Protein AF-A0A5K1A3J6-F1 (afdb_monomer)

Organism: NCBI:txid210225

Foldseek 3Di:
DDDDPNHPDPPDDDDQDAAKEKEKAQDCPPAVQQVVPRVVVLVVVVVVCVVVVVPPRYHYDYDHDDDDSVFYTKMWMWGQDPVSDIDIDIDGD

Solvent-accessible surface area (backbone atoms only — not comparable to full-atom values): 5449 Å² total; per-residue (Å²): 139,62,70,52,93,91,35,78,60,81,78,65,79,82,75,80,74,72,45,33,41,37,36,31,19,36,37,48,90,91,40,60,53,15,38,60,46,14,58,60,49,55,50,51,53,53,53,48,33,57,77,68,70,35,70,88,41,55,47,81,43,80,37,64,86,64,84,63,82,92,34,44,34,36,33,38,37,38,33,55,45,102,81,72,52,72,48,77,48,80,44,77,83

Sequence (93 aa):
DVLVKDTDWISGTPEALTGSYVFVCAHGSRDRKCGVCGPPLIKKFKDEIEAHGLKGQISVSPCSHIGGHKYAGNVIIFGASVGGVVTGHWYDL

pLDDT: mean 80.1, std 12.69, range [54.56, 98.06]

Mean predicted aligned error: 8.22 Å

InterPro domains:
  IPR009737 Thioredoxin-like ferredoxin [PF06999] (19-81)
  IPR009737 Thioredoxin-like ferredoxin [PTHR31902] (1-91)
  IPR009737 Thioredoxin-like ferredoxin [cd03062] (19-91)
  IPR036249 Thioredoxin-like superfamily [SSF52833] (21-91)

Secondary structure (DSSP, 8-state):
--EETTEE--S-SPPPPPSEEEEEE---SS-HHHHHHHHHHHHHHHHHHHHTT-TTTEEEEEES--S-TTSSS-EEEEEE-TTS-EEEEEE--

Nearest PDB structures (foldseek):
  5abr-assembly1_B  TM=8.055E-01  e=1.532E-02  Azotobacter vinelandii
  8j9j-assembly1_V2  TM=6.552E-01  e=5.255E-03  Euglena gracilis
  8kc1-assembly1_A-2  TM=5.995E-01  e=4.775E-02  synthetic construct
  7qij-assembly1_HA  TM=3.791E-01  e=1.183E+00  Yersinia enterocolitica
  6qvp-assembly3_D  TM=6.164E-01  e=7.196E+00  Salmonella enterica subsp. enterica serovar Typhimurium

Structure (mmCIF, N/CA/C/O backbone):
data_AF-A0A5K1A3J6-F1
#
_entry.id   AF-A0A5K1A3J6-F1
#
loop_
_atom_site.group_PDB
_atom_site.id
_atom_site.type_symbol
_atom_site.label_atom_id
_atom_site.label_alt_id
_atom_site.label_comp_id
_atom_site.label_asym_id
_atom_site.label_entity_id
_atom_site.label_seq_id
_atom_site.pdbx_PDB_ins_code
_atom_site.Cartn_x
_atom_site.Cartn_y
_atom_site.Cartn_z
_atom_site.occupancy
_atom_site.B_iso_or_equiv
_atom_site.auth_seq_id
_atom_site.auth_comp_id
_atom_site.auth_asym_id
_atom_site.auth_atom_i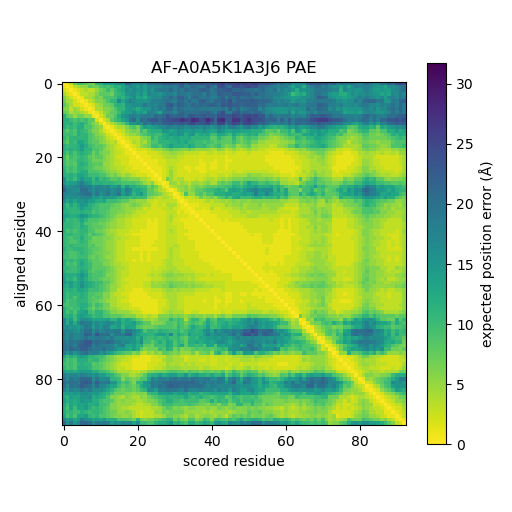d
_atom_site.pdbx_PDB_model_num
ATOM 1 N N . ASP A 1 1 ? 3.375 15.338 17.492 1.00 54.56 1 ASP A N 1
ATOM 2 C CA . ASP A 1 1 ? 3.193 16.505 16.607 1.00 54.56 1 ASP A CA 1
ATOM 3 C C . ASP A 1 1 ? 3.735 16.211 15.222 1.00 54.56 1 ASP A C 1
ATOM 5 O O . ASP A 1 1 ? 4.755 15.537 15.106 1.00 54.56 1 ASP A O 1
ATOM 9 N N . VAL A 1 2 ? 3.016 16.632 14.179 1.00 59.09 2 VAL A N 1
ATOM 10 C CA . VAL A 1 2 ? 3.452 16.504 12.781 1.00 59.09 2 VAL A CA 1
ATOM 11 C C . VAL A 1 2 ? 3.863 17.891 12.308 1.00 59.09 2 VAL A C 1
ATOM 13 O O . VAL A 1 2 ? 3.044 18.806 12.297 1.00 59.09 2 VAL A O 1
ATOM 16 N N . LEU A 1 3 ? 5.126 18.034 11.912 1.00 62.50 3 LEU A N 1
ATOM 17 C CA . LEU A 1 3 ? 5.657 19.273 11.352 1.00 62.50 3 LEU A CA 1
ATOM 18 C C . LEU A 1 3 ? 5.668 19.178 9.827 1.00 62.50 3 LEU A C 1
ATOM 20 O O . LEU A 1 3 ? 6.162 18.204 9.256 1.00 62.50 3 LEU A O 1
ATOM 24 N N . VAL A 1 4 ? 5.158 20.209 9.159 1.00 66.00 4 VAL A N 1
ATOM 25 C CA . VAL A 1 4 ? 5.262 20.375 7.708 1.00 66.00 4 VAL A CA 1
ATOM 2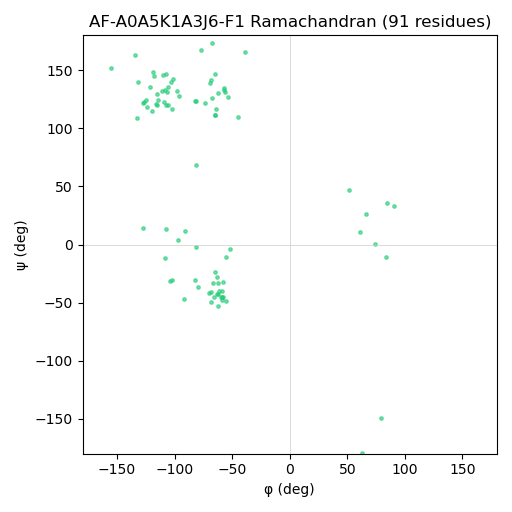6 C C . VAL A 1 4 ? 6.010 21.678 7.455 1.00 66.00 4 VAL A C 1
ATOM 28 O O . VAL A 1 4 ? 5.513 22.749 7.788 1.00 66.00 4 VAL A O 1
ATOM 31 N N . LYS A 1 5 ? 7.208 21.594 6.860 1.00 73.44 5 LYS A N 1
ATOM 32 C CA . LYS A 1 5 ? 8.081 22.758 6.590 1.00 73.44 5 LYS A CA 1
ATOM 33 C C . LYS A 1 5 ? 8.315 23.628 7.837 1.00 73.44 5 LYS A C 1
ATOM 35 O O . LYS A 1 5 ? 8.140 24.841 7.778 1.00 73.44 5 LYS A O 1
ATOM 40 N N . ASP A 1 6 ? 8.636 22.982 8.958 1.00 74.94 6 ASP A N 1
ATOM 41 C CA . ASP A 1 6 ? 8.908 23.624 10.256 1.00 74.94 6 ASP A CA 1
ATOM 42 C C . ASP A 1 6 ? 7.734 24.427 10.843 1.00 74.94 6 ASP A C 1
ATOM 44 O O . ASP A 1 6 ? 7.883 25.126 11.841 1.00 74.94 6 ASP A O 1
ATOM 48 N N . THR A 1 7 ? 6.545 24.291 10.253 1.00 71.50 7 THR A N 1
ATOM 49 C CA . THR A 1 7 ? 5.284 24.786 10.803 1.00 71.50 7 THR A CA 1
ATOM 50 C C . THR A 1 7 ? 4.436 23.624 11.292 1.00 71.50 7 THR A C 1
ATOM 52 O O . THR A 1 7 ? 4.470 22.534 10.707 1.00 71.50 7 THR A O 1
ATOM 55 N N . ASP A 1 8 ? 3.666 23.851 12.356 1.00 72.44 8 ASP A N 1
ATOM 56 C CA . ASP A 1 8 ? 2.666 22.884 12.794 1.00 72.44 8 ASP A CA 1
ATOM 57 C C . ASP A 1 8 ? 1.687 22.595 11.660 1.00 72.44 8 ASP A C 1
ATOM 59 O O . ASP A 1 8 ? 1.209 23.487 10.951 1.00 72.44 8 ASP A O 1
ATOM 63 N N . TRP A 1 9 ? 1.400 21.314 11.465 1.00 73.12 9 TRP A N 1
ATOM 64 C CA . TRP A 1 9 ? 0.449 20.887 10.459 1.00 73.12 9 TRP A CA 1
ATOM 65 C C . TRP A 1 9 ? -0.964 21.385 10.808 1.00 73.12 9 TRP A C 1
ATOM 67 O O . TRP A 1 9 ? -1.585 20.924 11.759 1.00 73.12 9 TRP A O 1
ATOM 77 N N . ILE A 1 10 ? -1.485 22.324 10.010 1.00 68.25 10 ILE A N 1
ATOM 78 C CA . ILE A 1 10 ? -2.778 23.010 10.240 1.00 68.25 10 ILE A CA 1
ATOM 79 C C . ILE A 1 10 ? -3.984 22.164 9.766 1.00 68.25 10 ILE A C 1
ATOM 81 O O . ILE A 1 10 ? -5.139 22.567 9.889 1.00 68.25 10 ILE A O 1
ATOM 85 N N . SER A 1 11 ? -3.752 20.980 9.192 1.00 63.66 11 SER A N 1
ATOM 86 C CA . SER A 1 11 ? -4.803 20.145 8.595 1.00 63.66 11 SER A CA 1
ATOM 87 C C . SER A 1 11 ? -5.562 19.331 9.647 1.00 63.66 11 SER A C 1
ATOM 89 O O . SER A 1 11 ? -5.483 18.107 9.666 1.00 63.66 11 SER A O 1
ATOM 91 N N . GLY A 1 12 ? -6.336 20.020 10.485 1.00 64.62 12 GLY A N 1
ATOM 92 C CA . GLY A 1 12 ? -7.363 19.424 11.338 1.00 64.62 12 GLY A CA 1
ATOM 93 C C . GLY A 1 12 ? -6.864 18.431 12.394 1.00 64.62 12 GLY A C 1
ATOM 94 O O . GLY A 1 12 ? -5.676 18.169 12.563 1.00 64.62 12 GLY A O 1
ATOM 95 N N . THR A 1 13 ? -7.813 17.885 13.150 1.00 68.44 13 THR A N 1
ATOM 96 C CA . THR A 1 13 ? -7.564 16.755 14.049 1.00 68.44 13 THR A CA 1
ATOM 97 C C . THR A 1 13 ? -7.238 15.513 13.217 1.00 68.44 13 THR A C 1
ATOM 99 O O . THR A 1 13 ? -8.053 15.172 12.356 1.00 68.44 13 THR A O 1
ATOM 102 N N . PRO A 1 14 ? -6.108 14.820 13.462 1.00 72.00 14 PRO A N 1
ATOM 103 C CA . PRO A 1 14 ? -5.787 13.579 12.768 1.00 72.00 14 PRO A CA 1
ATOM 104 C C . PRO A 1 14 ? -6.942 12.583 12.885 1.00 72.00 14 PRO A C 1
ATOM 106 O O . PRO A 1 14 ? -7.411 12.297 13.988 1.00 72.00 14 PRO A O 1
ATOM 109 N N . GLU A 1 15 ? -7.409 12.068 11.752 1.00 73.19 15 GLU A N 1
ATOM 110 C CA . GLU A 1 15 ? -8.438 11.034 11.746 1.00 73.19 15 GLU A CA 1
ATOM 111 C C . GLU A 1 15 ? -7.864 9.729 12.307 1.00 73.19 15 GLU A C 1
ATOM 113 O O . GLU A 1 15 ? -6.713 9.365 12.046 1.00 73.19 15 GLU A O 1
ATOM 118 N N . ALA A 1 16 ? -8.673 9.009 13.085 1.00 73.94 16 ALA A N 1
ATOM 119 C CA . ALA A 1 16 ? -8.297 7.679 13.534 1.00 73.94 16 ALA A CA 1
ATOM 120 C C . ALA A 1 16 ? -8.137 6.760 12.315 1.00 73.94 16 ALA A C 1
ATOM 122 O O . ALA A 1 16 ? -9.024 6.685 11.463 1.00 73.94 16 ALA A O 1
ATOM 123 N N . LEU A 1 17 ? -7.019 6.033 12.245 1.00 75.38 17 LEU A N 1
ATOM 124 C CA . LEU A 1 17 ? -6.831 5.022 11.209 1.00 75.38 17 LEU A CA 1
ATOM 125 C C . LEU A 1 17 ? -7.876 3.922 11.400 1.00 75.38 17 LEU A C 1
ATOM 127 O O . LEU A 1 17 ? -7.879 3.221 12.413 1.00 75.38 17 LEU A O 1
ATOM 131 N N . THR A 1 18 ? -8.756 3.770 10.415 1.00 81.88 18 THR A N 1
ATOM 132 C CA . THR A 1 18 ? -9.743 2.692 10.383 1.00 81.88 18 THR A CA 1
ATOM 133 C C . THR A 1 18 ? -9.254 1.625 9.410 1.00 81.88 18 THR A C 1
ATOM 135 O O . THR A 1 18 ? -9.058 1.877 8.224 1.00 81.88 18 THR A O 1
ATOM 138 N N . GLY A 1 19 ? -8.984 0.427 9.929 1.00 87.50 19 GLY A N 1
ATOM 139 C CA . GLY A 1 19 ? -8.439 -0.669 9.129 1.00 87.50 19 GLY A CA 1
ATOM 140 C C . GLY A 1 19 ? -6.932 -0.563 8.868 1.00 87.50 19 GLY A C 1
ATOM 141 O O . GLY A 1 19 ? -6.167 -0.091 9.712 1.00 87.50 19 GLY A O 1
ATOM 142 N N . SER A 1 20 ? -6.497 -1.085 7.720 1.00 90.75 20 SER A N 1
ATOM 143 C CA . SER A 1 20 ? -5.093 -1.153 7.302 1.00 90.75 20 SER A CA 1
ATOM 144 C C . SER A 1 20 ? -4.835 -0.362 6.021 1.00 90.75 20 SER A C 1
ATOM 146 O O . SER A 1 20 ? -5.655 -0.336 5.105 1.00 90.75 20 SER A O 1
ATOM 148 N N . TYR A 1 21 ? -3.660 0.247 5.930 1.00 92.31 21 TYR A N 1
ATOM 149 C CA . TYR A 1 21 ? -3.234 1.096 4.825 1.00 92.31 21 TYR A CA 1
ATOM 150 C C . TYR A 1 21 ? -1.926 0.562 4.257 1.00 92.31 21 TYR A C 1
ATOM 152 O O . TYR A 1 21 ? -0.915 0.505 4.952 1.00 92.31 21 TYR A O 1
ATOM 160 N N . VAL A 1 22 ? -1.953 0.177 2.988 1.00 93.44 22 VAL A N 1
ATOM 161 C CA . VAL A 1 22 ? -0.825 -0.381 2.248 1.00 93.44 22 VAL A CA 1
ATOM 162 C C . VAL A 1 22 ? -0.325 0.666 1.259 1.00 93.44 22 VAL A C 1
ATOM 164 O O . VAL A 1 22 ? -1.054 1.095 0.362 1.00 93.44 22 VAL A O 1
ATOM 167 N N . PHE A 1 23 ? 0.933 1.060 1.402 1.00 92.38 23 PHE A N 1
ATOM 168 C CA . PHE A 1 23 ? 1.612 1.991 0.511 1.00 92.38 23 PHE A CA 1
ATOM 169 C C . PHE A 1 23 ? 2.651 1.246 -0.307 1.00 92.38 23 PHE A C 1
ATOM 171 O O . PHE A 1 23 ? 3.543 0.615 0.257 1.00 92.38 23 PHE A O 1
ATOM 178 N N . VAL A 1 24 ? 2.534 1.322 -1.631 1.00 91.12 24 VAL A N 1
ATOM 179 C CA . VAL A 1 24 ? 3.445 0.641 -2.557 1.00 91.12 24 VAL A CA 1
ATOM 180 C C . VAL A 1 24 ? 4.243 1.669 -3.343 1.00 91.12 24 VAL A C 1
ATOM 182 O O . VAL A 1 24 ? 3.684 2.519 -4.043 1.00 91.12 24 VAL A O 1
ATOM 185 N N . CYS A 1 25 ? 5.566 1.560 -3.269 1.00 89.19 25 CYS A N 1
ATOM 186 C CA . CYS A 1 25 ? 6.473 2.397 -4.035 1.00 89.19 25 CYS A CA 1
ATOM 187 C C . CYS A 1 25 ? 6.317 2.116 -5.541 1.00 89.19 25 CYS A C 1
ATOM 189 O O . CYS A 1 25 ? 6.683 1.045 -6.024 1.00 89.19 25 CYS A O 1
ATOM 191 N N . ALA A 1 26 ? 5.786 3.086 -6.291 1.00 87.06 26 ALA A N 1
ATOM 192 C CA . ALA A 1 26 ? 5.510 2.949 -7.730 1.00 87.06 26 ALA A CA 1
ATOM 193 C C . ALA A 1 26 ? 6.115 4.083 -8.580 1.00 87.06 26 ALA A C 1
ATOM 195 O O . ALA A 1 26 ? 5.748 4.279 -9.738 1.00 87.06 26 ALA A O 1
ATOM 196 N N . HIS A 1 27 ? 7.035 4.864 -8.010 1.00 84.81 27 HIS A N 1
ATOM 197 C CA . HIS A 1 27 ? 7.717 5.929 -8.741 1.00 84.81 27 HIS A CA 1
ATOM 198 C C . HIS A 1 27 ? 8.663 5.344 -9.803 1.00 84.81 27 HIS A C 1
ATOM 200 O O . HIS A 1 27 ? 9.365 4.376 -9.538 1.00 84.81 27 HIS A O 1
ATOM 206 N N . GLY A 1 28 ? 8.705 5.949 -10.993 1.00 73.75 28 GLY A N 1
ATOM 207 C CA . GLY A 1 28 ? 9.572 5.498 -12.093 1.00 73.75 28 GLY A CA 1
ATOM 208 C C . GLY A 1 28 ? 10.761 6.412 -12.401 1.00 73.75 28 GLY A C 1
ATOM 209 O O . GLY A 1 28 ? 11.638 6.023 -13.165 1.00 73.75 28 GLY A O 1
ATOM 210 N N . SER A 1 29 ? 10.799 7.625 -11.837 1.00 71.00 29 SER A N 1
ATOM 211 C CA . SER A 1 29 ? 11.780 8.661 -12.202 1.00 71.00 29 SER A CA 1
ATOM 212 C C . SER A 1 29 ? 13.159 8.471 -11.566 1.00 71.00 29 SER A C 1
ATOM 214 O O . SER A 1 29 ? 14.166 8.763 -12.203 1.00 71.00 29 SER A O 1
ATOM 216 N N . ARG A 1 30 ? 13.212 7.998 -10.314 1.00 66.44 30 ARG A N 1
ATOM 217 C CA . ARG A 1 30 ? 14.457 7.812 -9.545 1.00 66.44 30 ARG A CA 1
ATOM 218 C C . ARG A 1 30 ? 14.880 6.347 -9.450 1.00 66.44 30 ARG A C 1
ATOM 220 O O . ARG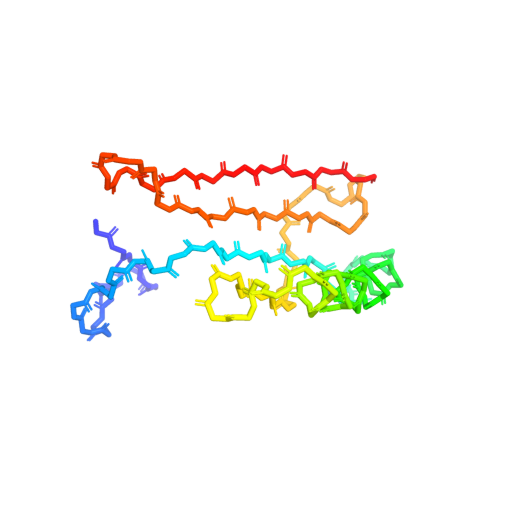 A 1 30 ? 16.071 6.063 -9.442 1.00 66.44 30 ARG A O 1
ATOM 227 N N . ASP A 1 31 ? 13.916 5.430 -9.433 1.00 69.00 31 ASP A N 1
ATOM 228 C CA . ASP A 1 31 ? 14.135 3.989 -9.500 1.00 69.00 31 ASP A CA 1
ATOM 229 C C . ASP A 1 31 ? 13.192 3.360 -10.526 1.00 69.00 31 ASP A C 1
ATOM 231 O O . ASP A 1 31 ? 11.983 3.243 -10.318 1.00 69.00 31 ASP A O 1
ATOM 235 N N . ARG A 1 32 ? 13.760 2.918 -11.649 1.00 74.88 32 ARG A N 1
ATOM 236 C CA . ARG A 1 32 ? 12.987 2.285 -12.719 1.00 74.88 32 ARG A CA 1
ATOM 237 C C . ARG A 1 32 ? 12.336 0.978 -12.262 1.00 74.88 32 ARG A C 1
ATOM 239 O O . ARG A 1 32 ? 11.300 0.611 -12.805 1.00 74.88 32 ARG A O 1
ATOM 246 N N . LYS A 1 33 ? 12.918 0.271 -11.286 1.00 78.69 33 LYS A N 1
ATOM 247 C CA . LYS A 1 33 ? 12.386 -1.011 -10.816 1.00 78.69 33 LYS A CA 1
ATOM 248 C C . LYS A 1 33 ? 11.078 -0.819 -10.054 1.00 78.69 33 LYS A C 1
ATOM 250 O O . LYS A 1 33 ? 10.132 -1.552 -10.312 1.00 78.69 33 LYS A O 1
ATOM 255 N N . CYS A 1 34 ? 10.976 0.202 -9.200 1.00 81.81 34 CYS A N 1
ATOM 256 C CA . CYS A 1 34 ? 9.720 0.542 -8.522 1.00 81.81 34 CYS A CA 1
ATOM 257 C C . CYS A 1 34 ? 8.612 0.913 -9.525 1.00 81.81 34 CYS A C 1
ATOM 259 O O . CYS A 1 34 ? 7.477 0.465 -9.384 1.00 81.81 34 CYS A O 1
ATOM 261 N N . GLY A 1 35 ? 8.949 1.647 -10.591 1.00 84.06 35 GLY A N 1
ATOM 262 C CA . GLY A 1 35 ? 8.004 1.974 -11.666 1.00 84.06 35 GLY A CA 1
ATOM 263 C C . GLY A 1 35 ? 7.506 0.761 -12.463 1.00 84.06 35 GLY A C 1
ATOM 264 O O . GLY A 1 35 ? 6.424 0.819 -13.040 1.00 84.06 35 GLY A O 1
ATOM 265 N N . VAL A 1 36 ? 8.266 -0.340 -12.480 1.00 86.50 36 VAL A N 1
ATOM 266 C CA . VAL A 1 36 ? 7.888 -1.595 -13.151 1.00 86.50 36 VAL A CA 1
ATOM 267 C C . VAL A 1 36 ? 7.154 -2.545 -12.199 1.00 86.50 36 VAL A C 1
ATOM 269 O O . VAL A 1 36 ? 6.109 -3.074 -12.564 1.00 86.50 36 VAL A O 1
ATOM 272 N N . CYS A 1 37 ? 7.669 -2.757 -10.985 1.00 86.12 37 CYS A N 1
ATOM 273 C CA . CYS A 1 37 ? 7.132 -3.722 -10.019 1.00 86.12 37 CYS A CA 1
ATOM 274 C C . CYS A 1 37 ? 5.935 -3.183 -9.218 1.00 86.12 37 CYS A C 1
ATOM 276 O 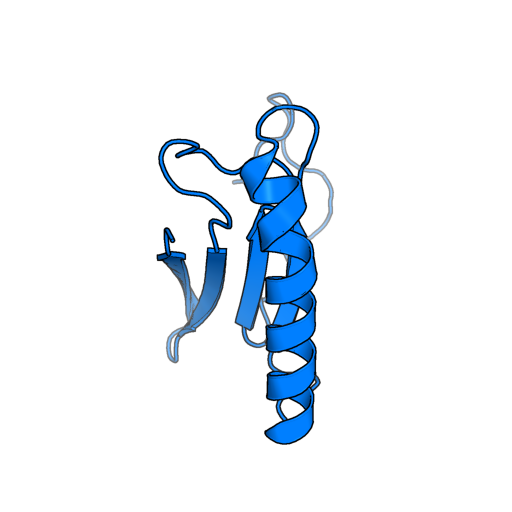O . CYS A 1 37 ? 5.050 -3.949 -8.844 1.00 86.12 37 CYS A O 1
ATOM 278 N N . GLY A 1 38 ? 5.878 -1.872 -8.966 1.00 89.44 38 GLY A N 1
ATOM 279 C CA . GLY A 1 38 ? 4.829 -1.245 -8.160 1.00 89.44 38 GLY A CA 1
ATOM 280 C C . GLY A 1 38 ? 3.421 -1.399 -8.754 1.00 89.44 38 GLY A C 1
ATOM 281 O O . GLY A 1 38 ? 2.536 -1.904 -8.061 1.00 89.44 38 GLY A O 1
ATOM 282 N N . PRO A 1 39 ? 3.178 -1.027 -10.029 1.00 92.31 39 PRO A N 1
ATOM 283 C CA . PRO A 1 39 ? 1.854 -1.149 -10.644 1.00 92.31 39 PRO A CA 1
ATOM 284 C C . PRO A 1 39 ? 1.234 -2.562 -10.608 1.00 92.31 39 PRO A C 1
ATOM 286 O O . PRO A 1 39 ? 0.082 -2.675 -10.175 1.00 92.31 39 PRO A O 1
ATOM 289 N N . PRO A 1 40 ? 1.935 -3.652 -10.997 1.00 92.75 40 PRO A N 1
ATOM 290 C CA . PRO A 1 40 ? 1.367 -4.996 -10.905 1.00 92.75 40 PRO A CA 1
ATOM 291 C C . PRO A 1 40 ? 1.139 -5.441 -9.454 1.00 92.75 40 PRO A C 1
ATOM 293 O O . PRO A 1 40 ? 0.144 -6.115 -9.189 1.00 92.75 40 PRO A O 1
ATOM 296 N N . LEU A 1 41 ? 1.984 -5.024 -8.504 1.00 91.88 41 LEU A N 1
ATOM 297 C CA . LEU A 1 41 ? 1.799 -5.332 -7.083 1.00 91.88 41 LEU A CA 1
ATOM 298 C C . LEU A 1 41 ? 0.546 -4.656 -6.507 1.00 91.88 41 LEU A C 1
ATOM 300 O O . LEU A 1 41 ? -0.263 -5.311 -5.853 1.00 91.88 41 LEU A O 1
ATOM 304 N N . ILE A 1 42 ? 0.326 -3.374 -6.819 1.00 94.75 42 ILE A N 1
ATOM 305 C CA . ILE A 1 42 ? -0.895 -2.645 -6.434 1.00 94.75 42 ILE A CA 1
ATOM 306 C C . ILE A 1 42 ? -2.132 -3.332 -7.006 1.00 94.75 42 ILE A C 1
ATOM 308 O O . ILE A 1 42 ? -3.127 -3.500 -6.299 1.00 94.75 42 ILE A O 1
ATOM 312 N N . LYS A 1 43 ? -2.083 -3.728 -8.286 1.00 96.12 43 LYS A N 1
ATOM 313 C CA . LYS A 1 43 ? -3.188 -4.456 -8.911 1.00 96.12 43 LYS A CA 1
ATOM 314 C C . LYS A 1 43 ? -3.468 -5.751 -8.148 1.00 96.12 43 LYS A C 1
ATOM 316 O O . LYS A 1 43 ? -4.615 -5.997 -7.795 1.00 96.12 43 LYS A O 1
ATOM 321 N N . LYS A 1 44 ? -2.428 -6.532 -7.842 1.00 96.31 44 LYS A N 1
ATOM 322 C CA . LYS A 1 44 ? -2.583 -7.807 -7.142 1.00 96.31 44 LYS A CA 1
ATOM 323 C C . LYS A 1 44 ? -3.184 -7.633 -5.748 1.00 96.31 44 LYS A C 1
ATOM 325 O O . LYS A 1 44 ? -4.098 -8.368 -5.405 1.00 96.31 44 LYS A O 1
ATOM 330 N N . PHE A 1 45 ? -2.754 -6.628 -4.986 1.00 95.75 45 PHE A N 1
ATOM 331 C CA . PHE A 1 45 ? -3.382 -6.304 -3.702 1.00 95.75 45 PHE A CA 1
ATOM 332 C C . PHE A 1 45 ? -4.874 -5.992 -3.845 1.00 95.75 45 PHE A C 1
ATOM 334 O O . PHE A 1 45 ? -5.678 -6.494 -3.067 1.00 95.75 45 PHE A O 1
ATOM 341 N N . LYS A 1 46 ? -5.259 -5.182 -4.839 1.00 96.88 46 LYS A N 1
ATOM 342 C CA . LYS A 1 46 ? -6.672 -4.850 -5.079 1.00 96.88 46 LYS A CA 1
ATOM 343 C C . LYS A 1 46 ? -7.498 -6.083 -5.445 1.00 96.88 46 LYS A C 1
ATOM 345 O O . LYS A 1 46 ? -8.590 -6.237 -4.904 1.00 96.88 46 LYS A O 1
ATOM 350 N N . ASP A 1 47 ? -6.961 -6.950 -6.304 1.00 97.81 47 ASP A N 1
ATOM 351 C CA . ASP A 1 47 ? -7.611 -8.205 -6.693 1.00 97.81 47 ASP A CA 1
ATOM 352 C C . ASP A 1 47 ? -7.842 -9.109 -5.459 1.00 97.81 47 ASP A C 1
ATOM 354 O O . ASP A 1 47 ? -8.939 -9.628 -5.273 1.00 97.81 47 ASP A O 1
ATOM 358 N N . GLU A 1 48 ? -6.842 -9.259 -4.579 1.00 97.69 48 GLU A N 1
ATOM 359 C CA . GLU A 1 48 ? -6.957 -10.076 -3.357 1.00 97.69 48 GLU A CA 1
ATOM 360 C C . GLU A 1 48 ? -7.919 -9.464 -2.326 1.00 97.69 48 GLU A C 1
ATOM 362 O O . GLU A 1 48 ? -8.736 -10.165 -1.734 1.00 97.69 48 GLU A O 1
ATOM 367 N N . ILE A 1 49 ? -7.896 -8.142 -2.134 1.00 96.81 49 ILE A N 1
ATOM 368 C CA . ILE A 1 49 ? -8.845 -7.454 -1.241 1.00 96.81 49 ILE A CA 1
ATOM 369 C C . ILE A 1 49 ? -10.285 -7.699 -1.686 1.00 96.81 49 ILE A C 1
ATOM 371 O O . ILE A 1 49 ? -11.170 -7.902 -0.854 1.00 96.81 49 ILE A O 1
ATOM 375 N N . GLU A 1 50 ? -10.528 -7.679 -2.994 1.00 96.69 50 GLU A N 1
ATOM 376 C CA . GLU A 1 50 ? -11.833 -7.999 -3.549 1.00 96.69 50 GLU A CA 1
ATOM 377 C C . GLU A 1 50 ? -12.188 -9.476 -3.367 1.00 96.69 50 GLU A C 1
ATOM 379 O O . GLU A 1 50 ? -13.262 -9.766 -2.839 1.00 96.69 50 GLU A O 1
ATOM 384 N N . ALA A 1 51 ? -11.287 -10.393 -3.727 1.00 98.06 51 ALA A N 1
ATOM 385 C CA . ALA A 1 51 ? -11.507 -11.836 -3.620 1.00 98.06 51 ALA A CA 1
ATOM 386 C C . ALA A 1 51 ? -11.818 -12.292 -2.184 1.00 98.06 51 ALA A C 1
ATOM 388 O O . ALA A 1 51 ? -12.605 -13.215 -1.980 1.00 98.06 51 ALA A O 1
ATOM 389 N N . HIS A 1 52 ? -11.240 -11.615 -1.191 1.00 97.50 52 HIS A N 1
ATOM 390 C CA . HIS A 1 52 ? -11.421 -11.921 0.226 1.00 97.50 52 HIS A CA 1
ATOM 391 C C . HIS A 1 52 ? -12.487 -11.059 0.926 1.00 97.50 52 HIS A C 1
ATOM 393 O O . HIS A 1 52 ? -12.673 -11.188 2.135 1.00 97.50 52 HIS A O 1
ATOM 399 N N . GLY A 1 53 ? -13.195 -10.179 0.206 1.00 95.81 53 GLY A N 1
ATOM 400 C CA . GLY A 1 53 ? -14.250 -9.341 0.792 1.00 95.81 53 GLY A CA 1
ATOM 401 C C . GLY A 1 53 ? -13.741 -8.302 1.803 1.00 95.81 53 GLY A C 1
ATOM 402 O O . GLY A 1 53 ? -14.481 -7.880 2.687 1.00 95.81 53 GLY A O 1
ATOM 403 N N . LEU A 1 54 ? -12.485 -7.867 1.678 1.00 95.06 54 LEU A N 1
ATOM 404 C CA . LEU A 1 54 ? -11.811 -6.939 2.601 1.00 95.06 54 LEU A CA 1
ATOM 405 C C . LEU A 1 54 ? -11.968 -5.462 2.195 1.00 95.06 54 LEU A C 1
ATOM 407 O O . LEU A 1 54 ? -11.288 -4.578 2.730 1.00 95.06 54 LEU A O 1
ATOM 411 N N . LYS A 1 55 ? -12.859 -5.167 1.239 1.00 92.50 55 LYS A N 1
ATOM 412 C CA . LYS A 1 55 ? -13.173 -3.791 0.826 1.00 92.50 55 LYS A CA 1
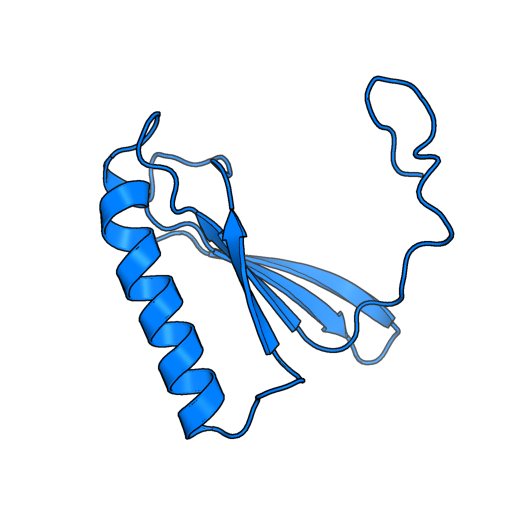ATOM 413 C C . LYS A 1 55 ? -13.659 -2.982 2.036 1.00 92.50 55 LYS A C 1
ATOM 415 O O . LYS A 1 55 ? -14.497 -3.443 2.803 1.00 92.50 55 LYS A O 1
ATOM 420 N N . GLY A 1 56 ? -13.113 -1.778 2.209 1.00 89.31 56 GLY A N 1
ATOM 421 C CA . GLY A 1 56 ? -13.405 -0.904 3.354 1.00 89.31 56 GLY A CA 1
ATOM 422 C C . GLY A 1 56 ? -12.592 -1.205 4.619 1.00 89.31 56 GLY A C 1
ATOM 423 O O . GLY A 1 56 ? -12.582 -0.381 5.524 1.00 89.31 56 GLY A O 1
ATOM 424 N N . GLN A 1 57 ? -11.875 -2.333 4.672 1.00 91.62 57 GLN A N 1
ATOM 425 C CA . GLN A 1 57 ? -10.951 -2.662 5.766 1.00 91.62 57 GLN A CA 1
ATOM 426 C C . GLN A 1 57 ? -9.491 -2.426 5.381 1.00 91.62 57 GLN A C 1
ATOM 428 O O . GLN A 1 57 ? -8.672 -2.118 6.242 1.00 91.62 57 GLN A O 1
ATOM 433 N N . ILE A 1 58 ? -9.152 -2.581 4.097 1.00 93.25 58 ILE A N 1
ATOM 434 C CA . ILE A 1 58 ? -7.792 -2.392 3.592 1.00 93.25 58 ILE A CA 1
ATOM 435 C C . ILE A 1 58 ? -7.804 -1.379 2.450 1.00 93.25 58 ILE A C 1
ATOM 437 O O . ILE A 1 58 ? -8.502 -1.555 1.450 1.00 93.25 58 ILE A O 1
ATOM 441 N N . SER A 1 59 ? -6.998 -0.330 2.594 1.00 93.31 59 SER A N 1
ATOM 442 C CA . SER A 1 59 ? -6.758 0.688 1.572 1.00 93.31 59 SER A CA 1
ATOM 443 C C . SER A 1 59 ? -5.378 0.494 0.954 1.00 93.31 59 SER A C 1
ATOM 445 O O . SER A 1 59 ? -4.407 0.287 1.673 1.00 93.31 59 SER A O 1
ATOM 447 N N . VAL A 1 60 ? -5.274 0.580 -0.375 1.00 94.81 60 VAL A N 1
ATOM 448 C CA . VAL A 1 60 ? -4.006 0.393 -1.103 1.00 94.81 60 VAL A CA 1
AT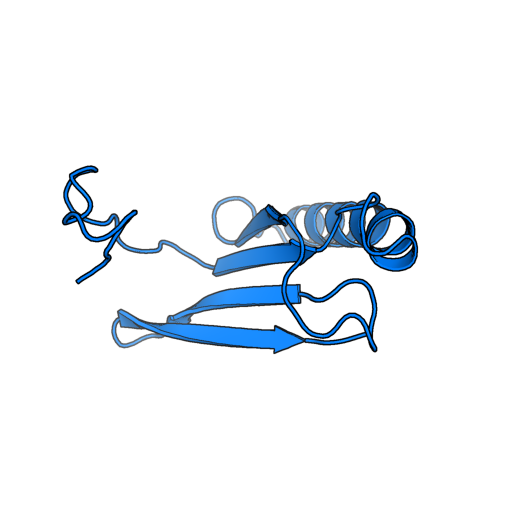OM 449 C C . VAL A 1 60 ? -3.760 1.580 -2.015 1.00 94.81 60 VAL A C 1
ATOM 451 O O . VAL A 1 60 ? -4.558 1.840 -2.922 1.00 94.81 60 VAL A O 1
ATOM 454 N N . SER A 1 61 ? -2.627 2.248 -1.816 1.00 93.81 61 SER A N 1
ATOM 455 C CA . SER A 1 61 ? -2.269 3.458 -2.552 1.00 93.81 61 SER A CA 1
ATOM 456 C C . SER A 1 61 ? -0.839 3.394 -3.093 1.00 93.81 61 SER A C 1
ATOM 458 O O . SER A 1 61 ? 0.071 2.943 -2.392 1.00 93.81 61 SER A O 1
ATOM 460 N N . PRO A 1 62 ? -0.601 3.869 -4.329 1.00 91.81 62 PRO A N 1
ATOM 461 C CA . PRO A 1 62 ? 0.754 4.149 -4.775 1.00 91.81 62 PRO A CA 1
ATOM 462 C C . PRO A 1 62 ? 1.344 5.290 -3.944 1.00 91.81 62 PRO A C 1
ATOM 464 O O . PRO A 1 62 ? 0.644 6.234 -3.579 1.00 91.81 62 PRO A O 1
ATOM 467 N N . CYS A 1 63 ? 2.647 5.246 -3.707 1.00 89.00 63 CYS A N 1
ATOM 468 C CA . CYS A 1 63 ? 3.379 6.341 -3.083 1.00 89.00 63 CYS A CA 1
ATOM 469 C C . CYS A 1 63 ? 4.687 6.641 -3.826 1.00 89.00 63 CYS A C 1
ATOM 471 O O . CYS A 1 63 ? 5.187 5.848 -4.636 1.00 89.00 63 CYS A O 1
ATOM 473 N N . SER A 1 64 ? 5.238 7.825 -3.550 1.00 80.88 64 SER A N 1
ATOM 474 C CA . SER A 1 64 ? 6.559 8.231 -4.028 1.00 80.88 64 SER A CA 1
ATOM 475 C C . SER A 1 64 ? 7.667 7.400 -3.383 1.00 80.88 64 SER A C 1
ATOM 477 O O . SER A 1 64 ? 7.412 6.608 -2.481 1.00 80.88 64 SER A O 1
ATOM 479 N N . HIS A 1 65 ? 8.901 7.605 -3.850 1.00 69.62 65 HIS A N 1
ATOM 480 C CA . HIS A 1 65 ? 10.085 6.917 -3.359 1.00 69.62 65 HIS A CA 1
ATOM 481 C C . HIS A 1 65 ? 10.145 6.848 -1.826 1.00 69.62 65 HIS A C 1
ATOM 483 O O . HIS A 1 65 ? 10.367 7.854 -1.154 1.00 69.62 65 HIS A O 1
ATOM 489 N N . ILE A 1 66 ? 9.961 5.640 -1.310 1.00 69.31 66 ILE A N 1
ATOM 490 C CA . ILE A 1 66 ? 10.255 5.277 0.064 1.00 69.31 66 ILE A CA 1
ATOM 491 C C . ILE A 1 66 ? 11.651 4.649 0.013 1.00 69.31 66 ILE A C 1
ATOM 493 O O . ILE A 1 66 ? 11.861 3.803 -0.856 1.00 69.31 66 ILE A O 1
ATOM 497 N N . GLY A 1 67 ? 12.589 5.116 0.850 1.00 64.88 67 GLY A N 1
ATOM 498 C CA . GLY A 1 67 ? 14.014 4.725 0.896 1.00 64.88 67 GLY A CA 1
ATOM 499 C C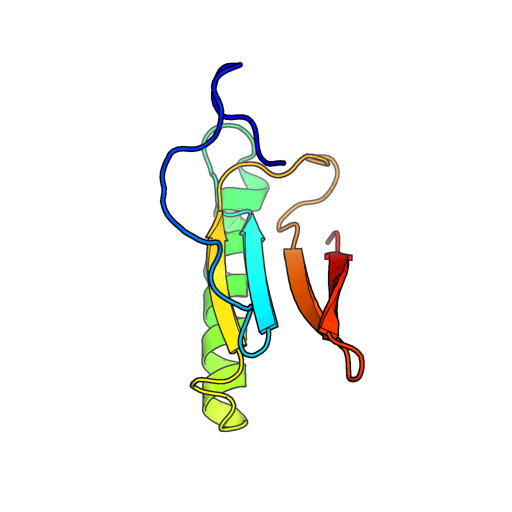 . GLY A 1 67 ? 14.309 3.235 0.658 1.00 64.88 67 GLY A C 1
ATOM 500 O O . GLY A 1 67 ? 13.423 2.403 0.714 1.00 64.88 67 GLY A O 1
ATOM 501 N N . GLY A 1 68 ? 15.563 2.852 0.405 1.00 62.44 68 GLY A N 1
ATOM 502 C CA . GLY A 1 68 ? 15.900 1.428 0.226 1.00 62.44 68 GLY A CA 1
ATOM 503 C C . GLY A 1 68 ? 15.829 0.9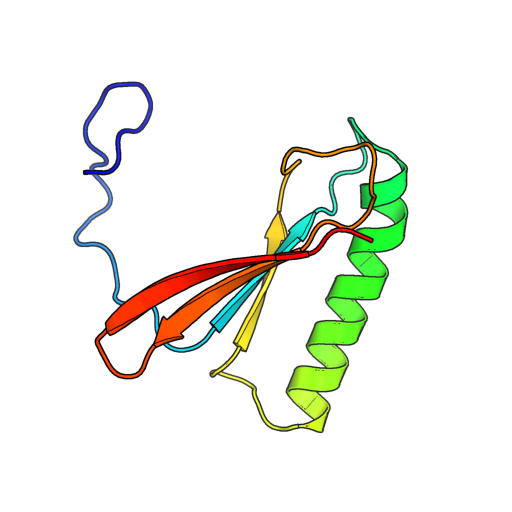22 -1.218 1.00 62.44 68 GLY A C 1
ATOM 504 O O . GLY A 1 68 ? 15.585 -0.256 -1.430 1.00 62.44 68 GLY A O 1
ATOM 505 N N . HIS A 1 69 ? 16.156 1.771 -2.205 1.00 56.25 69 HIS A N 1
ATOM 506 C CA . HIS A 1 69 ? 16.286 1.441 -3.646 1.00 56.25 69 HIS A CA 1
ATOM 507 C C . HIS A 1 69 ? 17.203 0.247 -3.992 1.00 56.25 69 HIS A C 1
ATOM 509 O O . HIS A 1 69 ? 17.392 -0.094 -5.162 1.00 56.25 69 HIS A O 1
ATOM 515 N N . LYS A 1 70 ? 17.862 -0.347 -2.993 1.00 58.81 70 LYS A N 1
ATOM 516 C CA . LYS A 1 70 ? 18.549 -1.622 -3.171 1.00 58.81 70 LYS A CA 1
ATOM 517 C C . LYS A 1 70 ? 17.541 -2.722 -3.545 1.00 58.81 70 LYS A C 1
ATOM 519 O O . LYS A 1 70 ? 17.884 -3.581 -4.357 1.00 58.81 70 LYS A O 1
ATOM 524 N N . TYR A 1 71 ? 16.320 -2.624 -3.016 1.00 59.03 71 TYR A N 1
ATOM 525 C CA . TYR A 1 71 ? 15.178 -3.517 -3.207 1.00 59.03 71 TYR A CA 1
ATOM 526 C C . TYR A 1 71 ? 14.026 -2.732 -3.854 1.00 59.03 71 TYR A C 1
ATOM 528 O O . TYR A 1 71 ? 13.954 -1.509 -3.717 1.00 59.03 71 TYR A O 1
ATOM 536 N N . ALA A 1 72 ? 13.203 -3.390 -4.669 1.00 58.72 72 ALA A N 1
ATOM 537 C CA . ALA A 1 72 ? 12.261 -2.709 -5.559 1.00 58.72 72 ALA A CA 1
ATOM 538 C C . ALA A 1 72 ? 10.823 -3.125 -5.289 1.00 58.72 72 ALA A C 1
ATOM 540 O O . ALA A 1 72 ? 10.528 -4.307 -5.245 1.00 58.72 72 ALA A O 1
ATOM 541 N N . GLY A 1 73 ? 9.897 -2.166 -5.238 1.00 57.94 73 GLY A N 1
ATOM 542 C CA . GLY A 1 73 ? 8.508 -2.458 -4.865 1.00 57.94 73 GLY A CA 1
ATOM 543 C C . GLY A 1 73 ? 8.298 -2.483 -3.352 1.00 57.94 73 GLY A C 1
ATOM 544 O O . GLY A 1 73 ? 7.503 -3.277 -2.864 1.00 57.94 73 GLY A O 1
ATOM 545 N N . ASN A 1 74 ? 9.000 -1.606 -2.629 1.00 79.12 74 ASN A N 1
ATOM 546 C CA . ASN A 1 74 ? 8.902 -1.481 -1.175 1.00 79.12 74 ASN A CA 1
ATOM 547 C C . ASN A 1 74 ? 7.449 -1.218 -0.763 1.00 79.12 74 ASN A C 1
ATOM 549 O O . ASN A 1 74 ? 6.780 -0.338 -1.326 1.00 79.12 74 ASN A O 1
ATOM 553 N N . VAL A 1 75 ? 6.980 -1.991 0.216 1.00 86.94 75 VAL A N 1
ATOM 554 C CA . VAL A 1 75 ? 5.628 -1.915 0.768 1.00 86.94 75 VAL A CA 1
ATOM 555 C C . VAL A 1 75 ? 5.709 -1.489 2.225 1.00 86.94 75 VAL A C 1
ATOM 557 O O . VAL A 1 75 ? 6.420 -2.105 3.017 1.00 86.94 75 VAL A O 1
ATOM 560 N N . ILE A 1 76 ? 4.933 -0.472 2.595 1.00 88.38 76 ILE A N 1
ATOM 561 C CA . ILE A 1 76 ? 4.674 -0.149 4.000 1.00 88.38 76 ILE A CA 1
ATOM 562 C C . ILE A 1 76 ? 3.216 -0.454 4.314 1.00 88.38 76 ILE A C 1
ATOM 564 O O . ILE A 1 76 ? 2.325 -0.021 3.586 1.00 88.38 76 ILE A O 1
ATOM 568 N N . ILE A 1 77 ? 2.974 -1.160 5.415 1.00 89.38 77 ILE A N 1
ATOM 569 C CA . ILE A 1 77 ? 1.632 -1.436 5.925 1.00 89.38 77 ILE A CA 1
ATOM 570 C C . ILE A 1 77 ? 1.469 -0.757 7.279 1.00 89.38 77 ILE A C 1
ATOM 572 O O . ILE A 1 77 ? 2.198 -1.079 8.215 1.00 89.38 77 ILE A O 1
ATOM 576 N N . PHE A 1 78 ? 0.499 0.147 7.382 1.00 89.00 78 PHE A N 1
ATOM 577 C CA . PHE A 1 78 ? 0.043 0.712 8.647 1.00 89.00 78 PHE A CA 1
ATOM 578 C C . PHE A 1 78 ? -1.280 0.083 9.063 1.00 89.00 78 PHE A C 1
ATOM 580 O O . PHE A 1 78 ? -2.162 -0.096 8.229 1.00 89.00 78 PHE A O 1
ATOM 587 N N . GLY A 1 79 ? -1.451 -0.201 10.348 1.00 84.50 79 GLY A N 1
ATOM 588 C CA . GLY A 1 79 ? -2.723 -0.668 10.889 1.00 84.50 79 GLY A CA 1
ATOM 589 C C . GLY A 1 79 ? -2.853 -0.340 12.368 1.00 84.50 79 GLY A C 1
ATOM 590 O O . GLY A 1 79 ? -1.850 -0.226 13.076 1.00 84.50 79 GLY A O 1
ATOM 591 N N . ALA A 1 80 ? -4.089 -0.172 12.832 1.00 73.62 80 ALA A N 1
ATOM 592 C CA . ALA A 1 80 ? -4.379 -0.064 14.256 1.00 73.62 80 ALA A CA 1
ATOM 593 C C . ALA A 1 80 ? -4.446 -1.469 14.880 1.00 73.62 80 ALA A C 1
ATOM 595 O O . ALA A 1 80 ? -5.223 -2.316 14.438 1.00 73.62 80 ALA A O 1
ATOM 596 N N . SER A 1 81 ? -3.633 -1.724 15.907 1.00 63.41 81 SER A N 1
ATOM 597 C CA . SER A 1 81 ? -3.732 -2.934 16.732 1.00 63.41 81 SER A CA 1
ATOM 598 C C . SER A 1 81 ? -4.896 -2.827 17.728 1.00 63.41 81 SER A C 1
ATOM 600 O O . SER A 1 81 ? -5.420 -1.740 17.969 1.00 63.41 81 SER A O 1
ATOM 602 N N . VAL A 1 82 ? -5.267 -3.944 18.365 1.00 61.22 82 VAL A N 1
ATOM 603 C CA . VAL A 1 82 ? -6.395 -4.090 19.316 1.00 61.22 82 VAL A CA 1
ATOM 604 C C . VAL A 1 82 ? -6.333 -3.106 20.511 1.00 61.22 82 VAL A C 1
ATOM 606 O O . VAL A 1 82 ? -7.321 -2.930 21.214 1.00 61.22 82 VAL A O 1
ATOM 609 N N . GLY A 1 83 ? -5.218 -2.395 20.716 1.00 61.06 83 GLY A N 1
ATOM 610 C CA . GLY A 1 83 ? -5.061 -1.326 21.717 1.00 61.06 83 GLY A CA 1
ATOM 611 C C . GLY A 1 83 ? -5.000 0.110 21.173 1.00 61.06 83 GLY A C 1
ATOM 612 O O . GLY A 1 83 ? -4.545 0.993 21.891 1.00 61.06 83 GLY A O 1
ATOM 613 N N . GLY A 1 84 ? -5.353 0.357 19.906 1.00 65.88 84 GLY A N 1
ATOM 614 C CA . GLY A 1 84 ? -5.254 1.684 19.272 1.00 65.88 84 GLY A CA 1
ATOM 615 C C . GLY A 1 84 ? -3.824 2.119 18.918 1.00 65.88 84 GLY A C 1
ATOM 616 O O . GLY A 1 84 ? -3.619 3.202 18.374 1.00 65.88 84 GLY A O 1
ATOM 617 N N . VAL A 1 85 ? -2.828 1.272 19.192 1.00 72.06 85 VAL A N 1
ATOM 618 C CA . VAL A 1 85 ? -1.437 1.494 18.785 1.00 72.06 85 VAL A CA 1
ATOM 619 C C . VAL A 1 85 ? -1.322 1.261 17.283 1.00 72.06 85 VAL A C 1
ATOM 621 O O . VAL A 1 85 ? -1.629 0.173 16.795 1.00 72.06 85 VAL A O 1
ATOM 624 N N . VAL A 1 86 ? -0.863 2.280 16.561 1.00 76.94 86 VAL A N 1
ATOM 625 C CA . VAL A 1 86 ? -0.568 2.187 15.131 1.00 76.94 86 VAL A CA 1
ATOM 626 C C . VAL A 1 86 ? 0.817 1.578 14.950 1.00 76.94 86 VAL A C 1
ATOM 628 O O . VAL A 1 86 ? 1.800 2.116 15.459 1.00 76.94 86 VAL A O 1
ATOM 631 N N . THR A 1 87 ? 0.909 0.475 14.210 1.00 77.12 87 THR A N 1
ATOM 632 C CA . THR A 1 87 ? 2.192 -0.124 13.817 1.00 77.12 87 THR A CA 1
ATOM 633 C C . THR A 1 87 ? 2.424 0.048 12.323 1.00 77.12 87 THR A C 1
ATOM 635 O O . THR A 1 87 ? 1.480 0.040 11.536 1.00 77.12 87 THR A O 1
ATOM 638 N N . GLY A 1 88 ? 3.689 0.234 11.942 1.00 81.38 88 GLY A N 1
ATOM 639 C CA . GLY A 1 88 ? 4.141 0.278 10.556 1.00 81.38 88 GLY A CA 1
ATOM 640 C C . GLY A 1 88 ? 5.092 -0.882 10.288 1.00 81.38 88 GLY A C 1
ATOM 641 O O . GLY A 1 88 ? 6.127 -0.985 10.946 1.00 81.38 88 GLY A O 1
ATOM 642 N N . HIS A 1 89 ? 4.752 -1.748 9.338 1.00 83.12 89 HIS A N 1
ATOM 643 C CA . HIS A 1 89 ? 5.607 -2.851 8.905 1.00 83.12 89 HIS A CA 1
ATOM 644 C C . HIS A 1 89 ? 6.165 -2.561 7.517 1.00 83.12 89 HIS A C 1
ATOM 646 O O . HIS A 1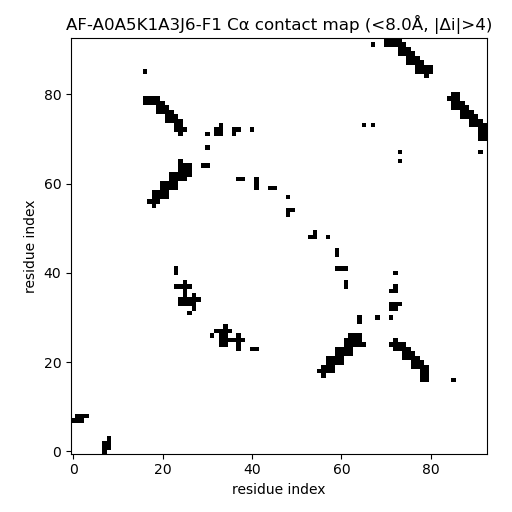 89 ? 5.426 -2.161 6.617 1.00 83.12 89 HIS A O 1
ATOM 652 N N . TRP A 1 90 ? 7.471 -2.760 7.362 1.00 82.31 90 TRP A N 1
ATOM 653 C CA . TRP A 1 90 ? 8.190 -2.526 6.119 1.00 82.31 90 TRP A CA 1
ATOM 654 C C . TRP A 1 90 ? 8.549 -3.856 5.458 1.00 82.31 90 TRP A C 1
ATOM 656 O O . TRP A 1 90 ? 9.125 -4.730 6.106 1.00 82.31 90 TRP A O 1
ATOM 666 N N . TYR A 1 91 ? 8.259 -3.974 4.164 1.00 80.12 91 TYR A N 1
ATOM 667 C CA . TYR A 1 91 ? 8.598 -5.130 3.342 1.00 80.12 91 TYR A CA 1
ATOM 668 C C . TYR A 1 91 ? 9.372 -4.680 2.102 1.00 80.12 91 TYR A C 1
ATOM 670 O O . TYR A 1 91 ? 8.880 -3.874 1.311 1.00 80.12 91 TYR A O 1
ATOM 678 N N . ASP A 1 92 ? 10.573 -5.228 1.945 1.00 75.12 92 ASP A N 1
ATOM 679 C CA . ASP A 1 92 ? 11.417 -5.087 0.757 1.00 75.12 92 ASP A CA 1
ATOM 680 C C . ASP A 1 92 ? 11.317 -6.361 -0.097 1.00 75.12 92 ASP A C 1
ATOM 682 O O . ASP A 1 92 ? 11.243 -7.464 0.453 1.00 75.12 92 ASP A O 1
ATOM 686 N N . LEU A 1 93 ? 11.319 -6.206 -1.427 1.00 59.66 93 LEU A N 1
ATOM 687 C CA . LEU A 1 93 ? 11.306 -7.295 -2.418 1.00 59.66 93 LEU A CA 1
ATOM 688 C C . LEU A 1 93 ? 12.643 -7.408 -3.166 1.00 59.66 93 LEU A C 1
ATOM 690 O O . LEU A 1 93 ? 13.187 -6.363 -3.608 1.00 59.66 93 LEU A O 1
#

Radius of gyration: 14.91 Å; Cα contacts (8 Å, |Δi|>4): 152; chains: 1; bounding box: 33×37×35 Å